Protein AF-A0A9D4L2Z1-F1 (afdb_monomer_lite)

Radius of gyration: 25.94 Å; chains: 1; bounding box: 60×23×65 Å

Organism: Dreissena polymorpha (NCBI:txid45954)

Foldseek 3Di:
DVVVVVVVVVVVQVVQQVVVPDPDDRPVVVVVVVVVVVVVVVVVVVCVVVCVVVVVVVVLVVVLVVVLVVLVVCVVVVNADPVRSVVVVCVSPPDPPPPPPVDD

pLDDT: mean 79.49, std 12.64, range [35.75, 93.81]

Secondary structure (DSSP, 8-state):
-HHHHHHHHHHHHHHHHHHS-TTS--HHHHHHHHHHHHHHHHHHHHHHHTSHHHHHHHHHHHHHHHHHHHHHHHHHTTSS-HHHHHHHHHHHT-------SS--

Sequence (104 aa):
MLTILCFLFSGWHRRLNHKAIDSFPPFYLLAKLLHDEAVTAVRNAELVSDMKLRRYQRARYATLQGKTFALWKSYREGNLTSTGLLKAFSCLYKPSVSVTDAVE

Structure (mmCIF, N/CA/C/O backbone):
data_AF-A0A9D4L2Z1-F1
#
_entry.id   AF-A0A9D4L2Z1-F1
#
loop_
_atom_site.group_PDB
_atom_site.id
_atom_site.type_symbol
_atom_site.label_atom_id
_atom_site.label_alt_id
_atom_site.label_comp_id
_atom_site.label_asym_id
_atom_site.label_entity_id
_atom_site.label_seq_id
_atom_site.pdbx_PDB_ins_code
_atom_site.Cartn_x
_atom_site.Cartn_y
_atom_site.Cartn_z
_atom_site.occupancy
_atom_site.B_iso_or_equiv
_atom_site.auth_seq_id
_atom_site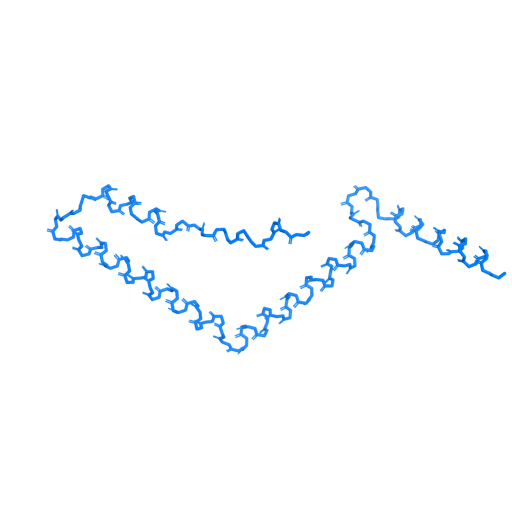.auth_comp_id
_atom_site.auth_asym_id
_atom_site.auth_atom_id
_atom_site.pdbx_PDB_model_num
ATOM 1 N N . MET A 1 1 ? 39.200 -9.107 -37.183 1.00 64.62 1 MET A N 1
ATOM 2 C CA . MET A 1 1 ? 37.721 -8.999 -37.203 1.00 64.62 1 MET A CA 1
ATOM 3 C C . MET A 1 1 ? 37.146 -8.788 -35.799 1.00 64.62 1 MET A C 1
ATOM 5 O O . MET A 1 1 ? 36.584 -7.729 -35.565 1.00 64.62 1 MET A O 1
ATOM 9 N N . LEU A 1 2 ? 37.349 -9.705 -34.840 1.00 66.81 2 LEU A N 1
ATOM 10 C CA . LEU A 1 2 ? 36.840 -9.582 -33.454 1.00 66.81 2 LEU A CA 1
ATOM 11 C C . LEU A 1 2 ? 37.352 -8.351 -32.672 1.00 66.81 2 LEU A C 1
ATOM 13 O O . LEU A 1 2 ? 36.598 -7.726 -31.935 1.00 66.81 2 LEU A O 1
ATOM 17 N N . THR A 1 3 ? 38.610 -7.952 -32.869 1.00 71.75 3 THR A N 1
ATOM 18 C CA . THR A 1 3 ? 39.228 -6.804 -32.176 1.00 71.75 3 THR A CA 1
ATOM 19 C C . THR A 1 3 ? 38.640 -5.456 -32.595 1.00 71.75 3 THR A C 1
ATOM 21 O O . THR A 1 3 ? 38.389 -4.597 -31.753 1.00 71.75 3 THR A O 1
ATOM 24 N N . ILE A 1 4 ? 38.368 -5.292 -33.892 1.00 75.06 4 ILE A N 1
ATOM 25 C CA . ILE A 1 4 ? 37.758 -4.082 -34.462 1.00 75.06 4 ILE A CA 1
ATOM 26 C C . ILE A 1 4 ? 36.317 -3.940 -33.956 1.00 75.06 4 ILE A C 1
ATOM 28 O O . ILE A 1 4 ? 35.899 -2.850 -33.570 1.00 75.06 4 ILE A O 1
ATOM 32 N N . LEU A 1 5 ? 35.583 -5.054 -33.882 1.00 73.88 5 LEU A N 1
ATOM 33 C CA . LEU A 1 5 ? 34.211 -5.080 -33.381 1.00 73.88 5 LEU A CA 1
ATOM 34 C C . LEU A 1 5 ? 34.139 -4.718 -31.883 1.00 73.88 5 LEU A C 1
ATOM 36 O O . LEU A 1 5 ? 33.305 -3.90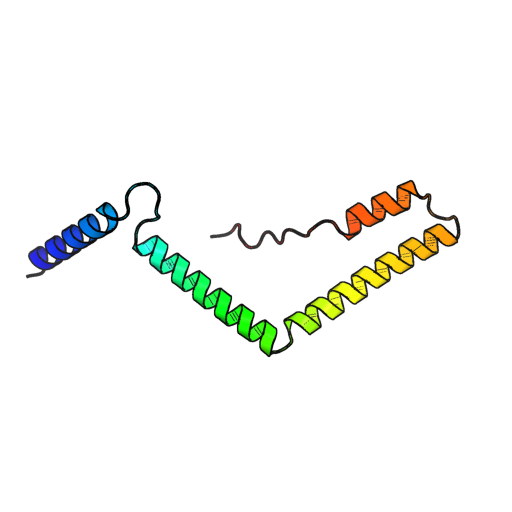5 -31.491 1.00 73.88 5 LEU A O 1
ATOM 40 N N . CYS A 1 6 ? 35.069 -5.225 -31.062 1.00 72.00 6 CYS A N 1
ATOM 41 C CA . CYS A 1 6 ? 35.191 -4.850 -29.645 1.00 72.00 6 CYS A CA 1
ATOM 42 C C . CYS A 1 6 ? 35.529 -3.366 -29.433 1.00 72.00 6 CYS A C 1
ATOM 44 O O . CYS A 1 6 ? 34.974 -2.738 -28.527 1.00 72.00 6 CYS A O 1
ATOM 46 N N . PHE A 1 7 ? 36.413 -2.787 -30.252 1.00 75.25 7 PHE A N 1
ATOM 47 C CA . PHE A 1 7 ? 36.761 -1.364 -30.158 1.00 75.25 7 PHE A CA 1
ATOM 48 C C . PHE A 1 7 ? 35.590 -0.460 -30.546 1.00 75.25 7 PHE A C 1
ATOM 50 O O . PHE A 1 7 ? 35.321 0.528 -29.861 1.00 75.25 7 PHE A O 1
ATOM 57 N N . LEU A 1 8 ? 34.857 -0.823 -31.601 1.00 74.88 8 LEU A N 1
ATOM 58 C CA . LEU A 1 8 ? 33.658 -0.100 -32.023 1.00 74.88 8 LEU A CA 1
ATOM 59 C C . LEU A 1 8 ? 32.559 -0.172 -30.960 1.00 74.88 8 LEU A C 1
ATOM 61 O O . LEU A 1 8 ? 31.976 0.858 -30.623 1.00 74.88 8 LEU A O 1
ATOM 65 N N . PHE A 1 9 ? 32.324 -1.352 -30.381 1.00 77.62 9 PHE A N 1
ATOM 66 C CA . PHE A 1 9 ? 31.339 -1.532 -29.314 1.00 77.62 9 PHE A CA 1
ATOM 67 C C . PHE A 1 9 ? 31.710 -0.743 -28.049 1.00 77.62 9 PHE A C 1
ATOM 69 O O . PHE A 1 9 ? 30.887 0.001 -27.514 1.00 77.62 9 PHE A O 1
ATOM 76 N N . SER A 1 10 ? 32.971 -0.826 -27.616 1.00 78.06 10 SER A N 1
ATOM 77 C CA . SER A 1 10 ? 33.463 -0.109 -26.431 1.00 78.06 10 SER A CA 1
ATOM 78 C C . SER A 1 10 ? 33.445 1.411 -26.626 1.00 78.06 10 SER A C 1
ATOM 80 O O . SER A 1 10 ? 33.045 2.154 -25.726 1.00 78.06 10 SER A O 1
ATOM 82 N N . GLY A 1 11 ? 33.828 1.891 -27.813 1.00 79.44 11 GLY A N 1
ATOM 83 C CA . GLY A 1 11 ? 33.803 3.312 -28.160 1.00 79.44 11 GLY A CA 1
ATOM 84 C C . GLY A 1 11 ? 32.383 3.867 -28.277 1.00 79.44 11 GLY A C 1
ATOM 85 O O . GLY A 1 11 ? 32.103 4.960 -27.781 1.00 79.44 11 GLY A O 1
ATOM 86 N N . TRP A 1 1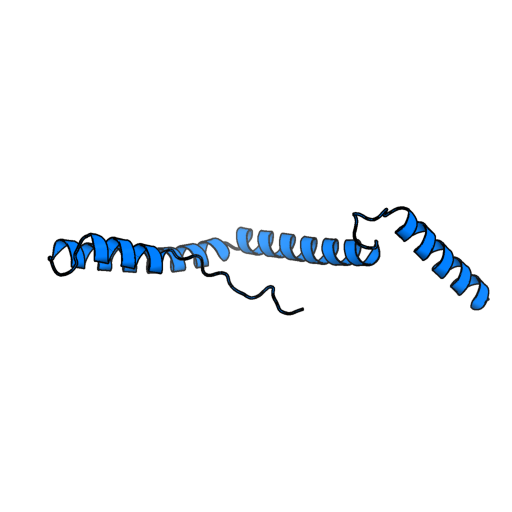2 ? 31.463 3.099 -28.868 1.00 80.12 12 TRP A N 1
ATOM 87 C CA . TRP A 1 12 ? 30.051 3.467 -28.948 1.00 80.12 12 TRP A CA 1
ATOM 88 C C . TRP A 1 12 ? 29.409 3.537 -27.561 1.00 80.12 12 TRP A C 1
ATOM 90 O O . TRP A 1 12 ? 28.802 4.556 -27.236 1.00 80.12 12 TRP A O 1
ATOM 100 N N . HIS A 1 13 ? 29.629 2.526 -26.715 1.00 76.50 13 HIS A N 1
ATOM 101 C CA . HIS A 1 13 ? 29.151 2.501 -25.332 1.00 76.50 13 HIS A CA 1
ATOM 102 C C . HIS A 1 13 ? 29.630 3.720 -24.531 1.00 76.50 13 HIS A C 1
ATOM 104 O O . HIS A 1 13 ? 28.827 4.408 -23.897 1.00 76.50 13 HIS A O 1
ATOM 110 N N . ARG A 1 14 ? 30.928 4.043 -24.616 1.00 75.38 14 ARG A N 1
ATOM 111 C CA . ARG A 1 14 ? 31.506 5.201 -23.922 1.00 75.38 14 ARG A CA 1
ATOM 112 C C . ARG A 1 14 ? 30.926 6.523 -24.427 1.00 75.38 14 ARG A 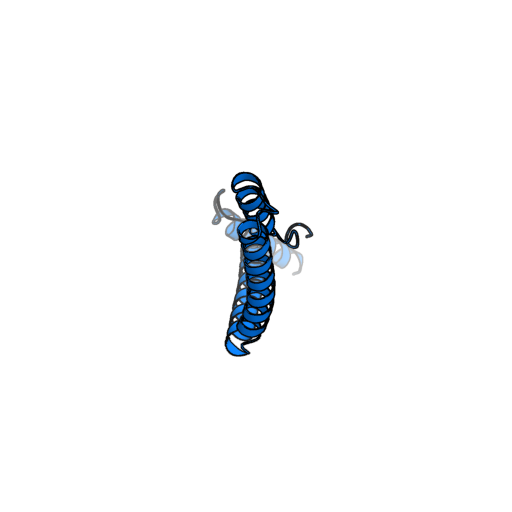C 1
ATOM 114 O O . ARG A 1 14 ? 30.620 7.392 -23.619 1.00 75.38 14 ARG A O 1
ATOM 121 N N . ARG A 1 15 ? 30.721 6.669 -25.741 1.00 76.06 15 ARG A N 1
ATOM 122 C CA . ARG A 1 15 ? 30.102 7.866 -26.338 1.00 76.06 15 ARG A CA 1
ATOM 123 C C . ARG A 1 15 ? 28.645 8.043 -25.911 1.00 76.06 15 ARG A C 1
ATOM 125 O O . ARG A 1 15 ? 28.193 9.173 -25.754 1.00 76.06 15 ARG A O 1
ATOM 132 N N . LEU A 1 16 ? 27.917 6.942 -25.756 1.00 70.56 16 LEU A N 1
ATOM 133 C CA . LEU A 1 16 ? 26.502 6.951 -25.400 1.00 70.56 16 LEU A CA 1
ATOM 134 C C . LEU A 1 16 ? 26.303 7.319 -23.924 1.00 70.56 16 LEU A C 1
ATOM 136 O O . LEU A 1 16 ? 25.503 8.201 -23.629 1.00 70.56 16 LEU A O 1
ATOM 140 N N . ASN A 1 17 ? 27.119 6.760 -23.025 1.00 75.25 17 ASN A N 1
ATOM 141 C CA . ASN A 1 17 ? 27.115 7.153 -21.612 1.00 75.25 17 ASN A CA 1
ATOM 142 C C . ASN A 1 17 ? 27.701 8.553 -21.378 1.00 75.25 17 ASN A C 1
ATOM 144 O O . ASN A 1 17 ? 27.251 9.240 -20.477 1.00 75.25 17 ASN A O 1
ATOM 148 N N . HIS A 1 18 ? 28.647 9.028 -22.196 1.00 69.94 18 HIS A N 1
ATOM 149 C CA . HIS A 1 18 ? 29.185 10.388 -22.049 1.00 69.94 18 HIS A CA 1
ATOM 150 C C . HIS A 1 18 ? 28.149 11.488 -22.347 1.00 69.94 18 HIS A C 1
ATOM 152 O O . HIS A 1 18 ? 28.232 12.578 -21.791 1.00 69.94 18 HIS A O 1
ATOM 158 N N . LYS A 1 19 ? 27.159 11.211 -23.210 1.00 64.69 19 LYS A N 1
ATOM 159 C CA . LYS A 1 19 ? 26.032 12.127 -23.462 1.00 64.69 19 LYS A CA 1
ATOM 160 C C . LYS A 1 19 ? 24.994 12.123 -22.336 1.00 64.69 19 LYS A C 1
ATOM 162 O O . LYS A 1 19 ? 24.267 13.101 -22.195 1.00 64.69 19 LYS A O 1
ATOM 167 N N . ALA A 1 20 ? 24.929 11.048 -21.551 1.00 63.59 20 ALA A N 1
ATOM 168 C CA . ALA A 1 20 ? 24.180 10.985 -20.301 1.00 63.59 20 ALA A CA 1
ATOM 169 C C . ALA A 1 20 ? 25.038 11.620 -19.194 1.00 63.59 20 ALA A C 1
ATOM 171 O O . ALA A 1 20 ? 25.639 10.938 -18.375 1.00 63.59 20 ALA A O 1
ATOM 172 N N . ILE A 1 21 ? 25.190 12.942 -19.260 1.00 57.19 21 ILE A N 1
ATOM 173 C CA . ILE A 1 21 ? 25.978 13.735 -18.308 1.00 57.19 21 ILE A CA 1
ATOM 174 C C . ILE A 1 21 ? 25.433 13.514 -16.887 1.00 57.19 21 ILE A C 1
ATOM 176 O O . ILE A 1 21 ? 24.217 13.563 -16.729 1.00 57.19 21 ILE A O 1
ATOM 180 N N . ASP A 1 22 ? 26.346 13.277 -15.929 1.00 62.06 22 ASP A N 1
ATOM 181 C CA . ASP A 1 22 ? 26.346 13.207 -14.442 1.00 62.06 22 ASP A CA 1
ATOM 182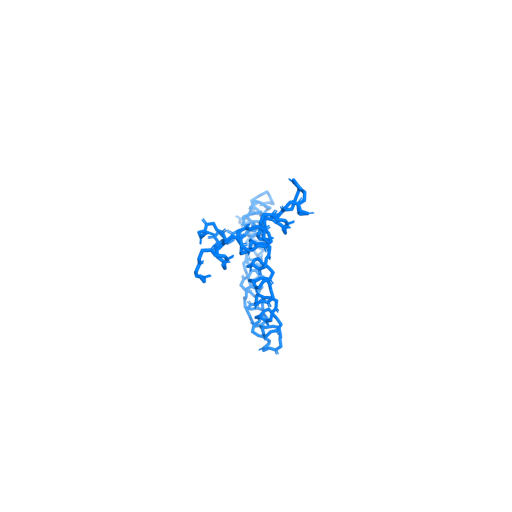 C C . ASP A 1 22 ? 25.051 13.108 -13.599 1.00 62.06 22 ASP A C 1
ATOM 184 O O . ASP A 1 22 ? 25.126 12.704 -12.440 1.00 62.06 22 ASP A O 1
ATOM 188 N N . SER A 1 23 ? 23.868 13.437 -14.112 1.00 62.28 23 SER A N 1
ATOM 189 C CA . SER A 1 23 ? 22.582 13.368 -13.411 1.00 62.28 23 SER A CA 1
ATOM 190 C C . SER A 1 23 ? 21.687 12.201 -13.838 1.00 62.28 23 SER A C 1
ATOM 192 O O . SER A 1 23 ? 20.710 11.913 -13.145 1.00 62.28 23 SER A O 1
ATOM 194 N N . PHE A 1 24 ? 21.992 11.522 -14.951 1.00 64.56 24 PHE A N 1
ATOM 195 C CA . PHE A 1 24 ? 21.177 10.420 -15.472 1.00 64.56 24 PHE A CA 1
ATOM 196 C C . PHE A 1 24 ? 21.865 9.058 -15.312 1.00 64.56 24 PHE A C 1
ATOM 198 O O . PHE A 1 24 ? 23.078 8.954 -15.506 1.00 64.56 24 PHE A O 1
ATOM 205 N N . PRO A 1 25 ? 21.109 7.987 -14.994 1.00 69.06 25 PRO A N 1
ATOM 206 C CA . PRO A 1 25 ? 21.669 6.645 -14.921 1.00 69.06 25 PRO A CA 1
ATOM 207 C C . PRO A 1 25 ? 22.270 6.233 -16.279 1.00 69.06 25 PRO A C 1
ATOM 209 O O . PRO A 1 25 ? 21.751 6.646 -17.322 1.00 69.06 25 PRO A O 1
ATOM 212 N N . PRO A 1 26 ? 23.329 5.394 -16.296 1.00 80.69 26 PRO A N 1
ATOM 213 C CA . PRO A 1 26 ? 23.899 4.863 -17.532 1.00 80.69 26 PRO A CA 1
ATOM 214 C C . PRO A 1 26 ? 22.801 4.301 -18.436 1.00 80.69 26 PRO A C 1
ATOM 216 O O . PRO A 1 26 ? 21.854 3.690 -17.942 1.00 80.69 26 PRO A O 1
ATOM 219 N N . PHE A 1 27 ? 22.924 4.457 -19.754 1.00 77.56 27 PHE A N 1
ATOM 220 C CA . PHE A 1 27 ? 21.833 4.160 -20.691 1.00 77.56 27 PHE A CA 1
ATOM 221 C C . PHE A 1 27 ? 21.236 2.755 -20.524 1.00 77.56 27 PHE A C 1
ATOM 223 O O . PHE A 1 27 ? 20.026 2.583 -20.600 1.00 77.56 27 PHE A O 1
ATOM 230 N N . TYR A 1 28 ? 22.069 1.750 -20.251 1.00 80.81 28 TYR A N 1
ATOM 231 C CA . TYR A 1 28 ? 21.597 0.383 -20.025 1.00 80.81 28 TYR A CA 1
ATOM 232 C C . TYR A 1 28 ? 20.820 0.217 -18.719 1.00 80.81 28 TYR A C 1
ATOM 234 O O . TYR A 1 28 ? 19.858 -0.546 -18.679 1.00 80.81 28 TYR A O 1
ATOM 242 N N . LEU A 1 29 ? 21.203 0.950 -17.672 1.00 82.56 29 LEU A N 1
ATOM 243 C CA . LEU A 1 29 ? 20.439 0.995 -16.431 1.00 82.56 29 LEU A CA 1
ATOM 244 C C . LEU A 1 29 ? 19.096 1.686 -16.674 1.00 82.56 29 LEU A C 1
ATOM 246 O O . LEU A 1 29 ? 18.066 1.156 -16.275 1.00 82.56 29 LEU A O 1
ATOM 250 N N . LEU A 1 30 ? 19.094 2.805 -17.403 1.00 82.75 30 LEU A N 1
ATOM 251 C CA . LEU A 1 30 ? 17.862 3.484 -17.796 1.00 82.75 30 LEU A CA 1
ATOM 252 C C . LEU A 1 30 ? 16.949 2.570 -18.622 1.00 82.75 30 LEU A C 1
ATOM 254 O O . LEU A 1 30 ? 15.764 2.488 -18.334 1.00 82.75 30 LEU A O 1
ATOM 258 N N . ALA A 1 31 ? 17.487 1.861 -19.615 1.00 85.50 31 ALA A N 1
ATOM 259 C CA . ALA A 1 31 ? 16.719 0.956 -20.467 1.00 85.50 31 ALA A CA 1
ATOM 260 C C . ALA A 1 31 ? 16.104 -0.205 -19.674 1.00 85.50 31 ALA A C 1
ATOM 262 O O . ALA A 1 31 ? 14.944 -0.546 -19.904 1.00 85.50 31 ALA A O 1
ATOM 263 N N . LYS A 1 32 ? 16.854 -0.776 -18.721 1.00 87.25 32 LYS A N 1
ATOM 264 C CA . LYS A 1 32 ? 16.333 -1.798 -17.807 1.00 87.25 32 LYS A CA 1
ATOM 265 C C . LYS A 1 32 ? 15.201 -1.234 -16.944 1.00 87.25 32 LYS A C 1
ATOM 267 O O . LYS A 1 32 ? 14.113 -1.790 -16.950 1.00 87.25 32 LYS A O 1
ATOM 272 N N . LEU A 1 33 ? 15.427 -0.094 -16.290 1.00 83.94 33 LEU A N 1
ATOM 273 C CA . LEU A 1 33 ? 14.418 0.557 -15.448 1.00 83.94 33 LEU A CA 1
ATOM 274 C C . LEU A 1 33 ? 13.147 0.897 -16.235 1.00 83.94 33 LEU A C 1
ATOM 276 O O . LEU A 1 33 ? 12.042 0.690 -15.747 1.00 83.94 33 LEU A O 1
ATOM 280 N N . LEU A 1 34 ? 13.292 1.378 -17.471 1.00 87.69 34 LEU A N 1
ATOM 281 C CA . LEU A 1 34 ? 12.158 1.703 -18.333 1.00 87.69 34 LEU A CA 1
ATOM 282 C C . LEU A 1 34 ? 11.367 0.451 -18.735 1.00 87.69 34 LEU A C 1
ATOM 284 O O . LEU A 1 34 ? 10.145 0.506 -18.853 1.00 87.69 34 LEU A O 1
ATOM 288 N N . HIS A 1 35 ? 12.057 -0.671 -18.955 1.00 92.12 35 HIS A N 1
ATOM 289 C CA . HIS A 1 35 ? 11.420 -1.956 -19.226 1.00 92.12 35 HIS A CA 1
ATOM 290 C C . HIS A 1 35 ? 10.649 -2.465 -18.005 1.00 92.12 35 HIS A C 1
ATOM 292 O O . HIS A 1 35 ? 9.477 -2.820 -18.135 1.00 92.12 35 HIS A O 1
ATOM 298 N N . ASP A 1 36 ? 11.277 -2.444 -16.831 1.00 89.25 36 ASP A N 1
ATOM 299 C CA . ASP A 1 36 ? 10.665 -2.885 -15.575 1.00 89.25 36 ASP A CA 1
ATOM 300 C C . ASP A 1 36 ? 9.422 -2.035 -15.242 1.00 89.25 36 ASP A C 1
ATOM 302 O O . ASP A 1 36 ? 8.363 -2.569 -14.888 1.00 89.25 36 ASP A O 1
ATOM 306 N N . GLU A 1 37 ? 9.503 -0.719 -15.457 1.00 89.19 37 GLU A N 1
ATOM 307 C CA . GLU A 1 37 ? 8.376 0.203 -15.297 1.00 89.19 37 GLU A CA 1
ATOM 308 C C . GLU A 1 37 ? 7.257 -0.088 -16.306 1.00 89.19 37 GLU A C 1
ATOM 310 O O . GLU A 1 37 ? 6.089 -0.181 -15.929 1.00 89.19 37 GLU A O 1
ATOM 315 N N . ALA A 1 38 ? 7.587 -0.302 -17.584 1.00 93.25 38 ALA A N 1
ATOM 316 C CA . ALA A 1 38 ? 6.595 -0.627 -18.608 1.00 93.25 38 ALA A CA 1
ATOM 317 C C . ALA A 1 38 ? 5.857 -1.941 -18.297 1.00 93.25 38 ALA A C 1
ATOM 319 O O . ALA A 1 38 ? 4.632 -2.006 -18.419 1.00 93.25 38 ALA A O 1
ATOM 320 N N . VAL A 1 39 ? 6.573 -2.976 -17.845 1.00 93.81 39 VAL A N 1
ATOM 321 C CA . VAL A 1 39 ? 5.974 -4.254 -17.421 1.00 93.81 39 VAL A CA 1
ATOM 322 C C . VAL A 1 39 ? 5.048 -4.048 -16.221 1.00 93.81 39 VAL A C 1
ATOM 324 O O . VAL A 1 39 ? 3.939 -4.590 -16.188 1.00 93.81 39 VAL A O 1
ATOM 327 N N . THR A 1 40 ? 5.469 -3.240 -15.251 1.00 89.00 40 THR A N 1
ATOM 328 C CA . THR A 1 40 ? 4.668 -2.918 -14.064 1.00 89.00 40 THR A CA 1
ATOM 329 C C . THR A 1 40 ? 3.406 -2.140 -14.436 1.00 89.00 40 THR A C 1
ATOM 331 O O . THR A 1 40 ? 2.313 -2.477 -13.975 1.00 89.00 40 THR A O 1
ATOM 334 N N . ALA A 1 41 ? 3.517 -1.155 -15.328 1.00 89.12 41 ALA A N 1
ATOM 335 C CA . ALA A 1 41 ? 2.390 -0.378 -15.833 1.00 89.12 41 ALA A CA 1
ATOM 336 C C . ALA A 1 41 ? 1.360 -1.259 -16.560 1.00 89.12 41 ALA A C 1
ATOM 338 O O . ALA A 1 41 ? 0.158 -1.123 -16.318 1.00 89.12 41 ALA A O 1
ATOM 339 N N . VAL A 1 42 ? 1.816 -2.206 -17.388 1.00 91.50 42 VAL A N 1
ATOM 340 C CA . VAL A 1 42 ? 0.939 -3.177 -18.065 1.00 91.50 42 VAL A CA 1
ATOM 341 C C . VAL A 1 42 ? 0.218 -4.062 -17.050 1.00 91.50 42 VAL A C 1
ATOM 343 O O . VAL A 1 42 ? -1.009 -4.150 -17.084 1.00 91.50 42 VAL A O 1
ATOM 346 N N . ARG A 1 43 ? 0.938 -4.641 -16.081 1.00 85.44 43 ARG A N 1
ATOM 347 C CA . ARG A 1 43 ? 0.319 -5.450 -15.014 1.00 85.44 43 ARG A CA 1
ATOM 348 C C . ARG A 1 43 ? -0.700 -4.653 -14.204 1.00 85.44 43 ARG A C 1
ATOM 350 O O . ARG A 1 43 ? -1.761 -5.171 -13.861 1.00 85.44 43 ARG A O 1
ATOM 357 N N . ASN A 1 44 ? -0.412 -3.388 -13.908 1.00 79.44 44 ASN A N 1
ATOM 358 C CA . ASN A 1 44 ? -1.349 -2.511 -13.211 1.00 79.44 44 ASN A CA 1
ATOM 359 C C . ASN A 1 44 ? -2.618 -2.267 -14.044 1.00 79.44 44 ASN A C 1
ATOM 361 O O . ASN A 1 44 ? -3.722 -2.327 -13.498 1.00 79.44 44 ASN A O 1
ATOM 365 N N . ALA A 1 45 ? -2.488 -2.058 -15.356 1.00 84.69 45 ALA A N 1
ATOM 366 C CA . ALA A 1 45 ? -3.629 -1.922 -16.262 1.00 84.69 45 ALA A CA 1
ATOM 367 C C . ALA A 1 45 ? -4.468 -3.215 -16.342 1.00 84.69 45 ALA A C 1
ATOM 369 O O . ALA A 1 45 ? -5.702 -3.160 -16.294 1.00 84.69 45 ALA A O 1
ATOM 370 N N . GLU A 1 46 ? -3.824 -4.382 -16.375 1.00 87.00 46 GLU A N 1
ATOM 371 C CA . GLU A 1 46 ? -4.489 -5.691 -16.300 1.00 87.00 46 GLU A CA 1
ATOM 372 C C . GLU A 1 46 ? -5.242 -5.869 -14.973 1.00 87.00 46 GLU A C 1
ATOM 374 O O . GLU A 1 46 ? -6.419 -6.211 -14.961 1.00 87.00 46 GLU A O 1
ATOM 379 N N . LEU A 1 47 ? -4.629 -5.547 -13.831 1.00 80.44 47 LEU A N 1
ATOM 380 C CA . LEU A 1 47 ? -5.281 -5.650 -12.517 1.00 80.44 47 LEU A CA 1
ATOM 381 C C . LEU A 1 47 ? -6.497 -4.725 -12.359 1.00 80.44 47 LEU A C 1
ATOM 383 O O . LEU A 1 47 ? -7.444 -5.061 -11.630 1.00 80.44 47 LEU A O 1
ATOM 387 N N . VAL A 1 48 ? -6.458 -3.555 -13.001 1.00 81.12 48 VAL A N 1
ATOM 388 C CA . VAL A 1 48 ? -7.573 -2.601 -13.039 1.00 81.12 48 VAL A CA 1
ATOM 389 C C . VAL A 1 48 ? -8.685 -3.109 -13.956 1.00 81.12 48 VAL A C 1
ATOM 391 O O . VAL A 1 48 ? -9.846 -3.094 -13.540 1.00 81.12 48 VAL A O 1
ATOM 394 N N . SER A 1 49 ? -8.346 -3.590 -15.155 1.00 77.94 49 SER A N 1
ATOM 395 C CA . SER A 1 49 ? -9.319 -4.127 -16.121 1.00 77.94 49 SER A CA 1
ATOM 396 C C . SER A 1 49 ? -9.984 -5.417 -15.631 1.00 77.94 49 SER A C 1
ATOM 398 O O . SER A 1 49 ? -11.208 -5.525 -15.681 1.00 77.94 49 SER A O 1
ATOM 400 N N . ASP A 1 50 ? -9.226 -6.323 -15.014 1.00 79.94 50 ASP A N 1
ATOM 401 C CA . ASP A 1 50 ? -9.724 -7.559 -14.399 1.00 79.94 50 ASP A CA 1
ATOM 402 C C . ASP A 1 50 ? -10.556 -7.320 -13.127 1.00 79.94 50 ASP A C 1
ATOM 404 O O . ASP A 1 50 ? -11.012 -8.269 -12.482 1.00 79.94 50 ASP A O 1
ATOM 408 N N . MET A 1 51 ? -10.712 -6.065 -12.685 1.00 79.81 51 MET A N 1
ATOM 409 C CA . MET A 1 51 ? -11.411 -5.679 -11.451 1.00 79.81 51 MET A CA 1
ATOM 410 C C . MET A 1 51 ? -10.841 -6.335 -10.174 1.00 79.81 51 MET A C 1
ATOM 412 O O . MET A 1 51 ? -11.397 -6.170 -9.080 1.00 79.81 51 MET A O 1
ATOM 416 N N . LYS A 1 52 ? -9.708 -7.041 -10.275 1.00 77.56 52 LYS A N 1
ATOM 417 C CA . LYS A 1 52 ? -9.016 -7.722 -9.171 1.00 77.56 52 LYS A CA 1
ATOM 418 C C . LYS A 1 52 ? -8.596 -6.720 -8.105 1.00 77.56 52 LYS A C 1
ATOM 420 O O . LYS A 1 52 ? -8.801 -6.973 -6.915 1.00 77.56 52 LYS A O 1
ATOM 425 N N . LEU A 1 53 ? -8.128 -5.543 -8.528 1.00 73.62 53 LEU A N 1
ATOM 426 C CA . LEU A 1 53 ? -7.793 -4.449 -7.619 1.00 73.62 53 LEU A CA 1
ATOM 427 C C . LEU A 1 53 ? -9.020 -3.975 -6.826 1.00 73.62 53 LEU A C 1
ATOM 429 O O . LEU A 1 53 ? -8.949 -3.834 -5.607 1.00 73.62 53 LEU A O 1
ATOM 433 N N . ARG A 1 54 ? -10.173 -3.808 -7.487 1.00 77.81 54 ARG A N 1
ATOM 434 C CA . ARG A 1 54 ? -11.424 -3.415 -6.818 1.00 77.81 54 ARG A CA 1
ATOM 435 C C . ARG A 1 54 ? -11.914 -4.480 -5.844 1.00 77.81 54 ARG A C 1
ATOM 437 O O . ARG A 1 54 ? -12.383 -4.129 -4.763 1.00 77.81 54 ARG A O 1
ATOM 444 N N . ARG A 1 55 ? -11.796 -5.769 -6.183 1.00 82.12 55 ARG A N 1
ATOM 445 C CA . ARG A 1 55 ? -12.145 -6.875 -5.273 1.00 82.12 55 ARG A CA 1
ATOM 446 C C . ARG A 1 55 ? -11.277 -6.844 -4.017 1.00 82.12 55 ARG A C 1
ATOM 448 O O . ARG A 1 55 ? -11.813 -6.905 -2.911 1.00 82.12 55 ARG A O 1
ATOM 455 N N . TYR A 1 56 ? -9.963 -6.707 -4.192 1.00 82.81 56 TYR A N 1
ATOM 456 C CA . TYR A 1 56 ? -9.010 -6.633 -3.087 1.00 82.81 56 TYR A CA 1
ATOM 457 C C . TYR A 1 56 ? -9.244 -5.397 -2.209 1.00 82.81 56 TYR A C 1
ATOM 459 O O . TYR A 1 56 ? -9.365 -5.519 -0.991 1.00 82.81 56 TYR A O 1
ATOM 467 N N . GLN A 1 57 ? -9.395 -4.218 -2.819 1.00 81.00 57 GLN A N 1
ATOM 468 C CA . GLN A 1 57 ? -9.712 -2.980 -2.107 1.00 81.00 57 GLN A CA 1
ATOM 469 C C . GLN A 1 57 ? -11.032 -3.102 -1.347 1.00 81.00 57 GLN A C 1
ATOM 471 O O . GLN A 1 57 ? -11.074 -2.774 -0.167 1.00 81.00 57 GLN A O 1
ATOM 476 N N . ARG A 1 58 ? -12.094 -3.630 -1.966 1.00 88.50 58 ARG A N 1
ATOM 477 C CA . ARG A 1 58 ? -13.389 -3.826 -1.299 1.00 88.50 58 ARG A CA 1
ATOM 478 C C . ARG A 1 58 ? -13.264 -4.736 -0.081 1.00 88.50 58 ARG A C 1
ATOM 480 O O . ARG A 1 58 ? -13.775 -4.379 0.974 1.00 88.50 58 ARG A O 1
ATOM 487 N N . ALA A 1 59 ? -12.577 -5.872 -0.206 1.00 87.81 59 ALA A N 1
ATOM 488 C CA . ALA A 1 59 ? -12.352 -6.777 0.921 1.00 87.81 59 ALA A CA 1
ATOM 489 C C . ALA A 1 59 ? -11.565 -6.084 2.047 1.00 87.81 59 ALA A C 1
ATOM 491 O O . ALA A 1 59 ? -11.990 -6.097 3.202 1.00 87.81 59 ALA A O 1
ATOM 492 N N . ARG A 1 60 ? -10.469 -5.398 1.701 1.00 86.12 60 ARG A N 1
ATOM 493 C CA . ARG A 1 60 ? -9.629 -4.664 2.656 1.00 86.12 60 ARG A CA 1
ATOM 494 C C . ARG A 1 60 ? -10.399 -3.546 3.364 1.00 86.12 60 ARG A C 1
ATOM 496 O O . ARG A 1 60 ? -10.325 -3.438 4.588 1.00 86.12 60 ARG A O 1
ATOM 503 N N . TYR A 1 61 ? -11.152 -2.738 2.620 1.00 87.12 61 TYR A N 1
ATOM 504 C CA . TYR A 1 61 ? -11.967 -1.663 3.182 1.00 87.12 61 TYR A CA 1
ATOM 505 C C . TYR A 1 61 ? -13.121 -2.204 4.024 1.00 87.12 61 TYR A C 1
ATOM 507 O O . TYR A 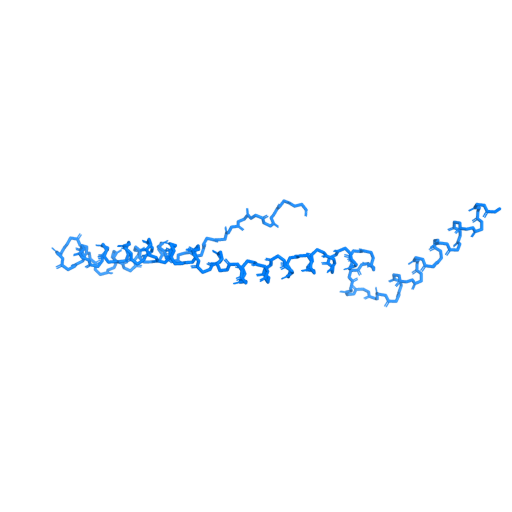1 61 ? -13.370 -1.642 5.082 1.00 87.12 61 TYR A O 1
ATOM 515 N N . ALA A 1 62 ? -13.756 -3.317 3.643 1.00 90.00 62 ALA A N 1
ATOM 516 C CA . ALA A 1 62 ? -14.786 -3.951 4.465 1.00 90.00 62 ALA A CA 1
ATOM 517 C C . ALA A 1 62 ? -14.229 -4.391 5.829 1.00 90.00 62 ALA A C 1
ATOM 519 O O . ALA A 1 62 ? -14.823 -4.100 6.867 1.00 90.00 62 ALA A O 1
ATOM 520 N N . THR A 1 63 ? -13.046 -5.017 5.859 1.00 90.12 63 THR A N 1
ATOM 521 C CA . THR A 1 63 ? -12.374 -5.376 7.119 1.00 90.12 63 THR A CA 1
ATOM 522 C C . THR A 1 63 ? -12.023 -4.140 7.951 1.00 90.12 63 THR A C 1
ATOM 524 O O . THR A 1 63 ? -12.220 -4.125 9.167 1.00 90.12 63 THR A O 1
ATOM 527 N N . LEU A 1 64 ? -11.503 -3.094 7.311 1.00 90.31 64 LEU A N 1
ATOM 528 C CA . LEU A 1 64 ? -11.070 -1.874 7.988 1.00 90.31 64 LEU A CA 1
ATOM 529 C C . LEU A 1 64 ? -12.252 -1.060 8.545 1.00 90.31 64 LEU A C 1
ATOM 531 O O . LEU A 1 64 ? -12.202 -0.579 9.680 1.00 90.31 64 LEU A O 1
ATOM 535 N N . GLN A 1 65 ? -13.342 -0.970 7.786 1.00 88.88 65 GLN A N 1
ATOM 536 C CA . GLN A 1 65 ? -14.605 -0.384 8.232 1.00 88.88 65 GLN A CA 1
ATOM 537 C C . GLN A 1 65 ? -15.210 -1.196 9.379 1.00 88.88 65 GLN A C 1
ATOM 539 O O . GLN A 1 65 ? -15.608 -0.609 10.380 1.00 88.88 65 GLN A O 1
ATOM 544 N N . GLY A 1 66 ? -15.191 -2.531 9.307 1.00 91.56 66 GLY A N 1
ATOM 545 C CA . GLY A 1 66 ? -15.640 -3.393 10.405 1.00 91.56 66 GLY A CA 1
ATOM 546 C C . GLY A 1 66 ? -14.895 -3.121 11.718 1.00 91.56 66 GLY A C 1
ATOM 547 O O . GLY A 1 66 ? -15.522 -2.941 12.761 1.00 91.56 66 GLY A O 1
ATOM 548 N N . LYS A 1 67 ? -13.562 -2.990 11.662 1.00 91.94 67 LYS A N 1
ATOM 549 C CA . LYS A 1 67 ? -12.739 -2.610 12.827 1.00 91.94 67 LYS A CA 1
ATOM 550 C C . LYS A 1 67 ? -13.071 -1.208 13.341 1.00 91.94 67 LYS A C 1
ATOM 552 O O . LYS A 1 67 ? -13.135 -1.000 14.548 1.00 91.94 67 LYS A O 1
ATOM 557 N N . THR A 1 68 ? -13.319 -0.264 12.433 1.00 91.75 68 THR A N 1
ATOM 558 C CA . THR A 1 68 ? -13.720 1.105 12.783 1.00 91.75 68 THR A CA 1
ATOM 559 C C . THR A 1 68 ? -15.058 1.111 13.521 1.00 91.75 68 THR A C 1
ATOM 561 O O . THR A 1 68 ? -15.163 1.717 14.583 1.00 91.75 68 THR A O 1
ATOM 564 N N . PHE A 1 69 ? -16.061 0.387 13.019 1.00 92.19 69 PHE A N 1
ATOM 565 C CA . PHE A 1 69 ? -17.367 0.281 13.671 1.00 92.19 69 PHE A CA 1
ATOM 566 C C . PHE A 1 69 ? -17.298 -0.428 15.025 1.00 92.19 69 PHE A C 1
ATOM 568 O O . PHE A 1 69 ? -17.973 0.001 15.958 1.00 92.19 69 PHE A O 1
ATOM 575 N N . ALA A 1 70 ? -16.462 -1.460 15.163 1.00 91.94 70 ALA A N 1
ATOM 576 C CA . ALA A 1 70 ? -16.243 -2.130 16.444 1.00 91.94 70 ALA A CA 1
ATOM 577 C C . ALA A 1 70 ? -15.656 -1.173 17.495 1.00 91.94 70 ALA A C 1
ATOM 579 O O . ALA A 1 70 ? -16.206 -1.056 18.588 1.00 91.94 70 ALA A O 1
ATOM 580 N N . LEU A 1 71 ? -14.606 -0.422 17.138 1.00 92.19 71 LEU A N 1
ATOM 581 C CA . LEU A 1 71 ? -14.026 0.609 18.007 1.00 92.19 71 LEU A CA 1
ATOM 582 C C . LEU A 1 71 ? -15.058 1.676 18.383 1.00 92.19 71 LEU A C 1
ATOM 584 O O . LEU A 1 71 ? -15.119 2.112 19.535 1.00 92.19 71 LEU A O 1
ATOM 588 N N . TRP A 1 72 ? -15.901 2.066 17.424 1.00 91.25 72 TRP A N 1
ATOM 589 C CA . TRP A 1 72 ? -16.910 3.087 17.662 1.00 91.25 72 TRP A CA 1
ATOM 590 C C . TRP A 1 72 ? -18.023 2.621 18.601 1.00 91.25 72 TRP A C 1
ATOM 592 O O . TRP A 1 72 ? -18.473 3.373 19.467 1.00 91.25 72 TRP A O 1
ATOM 602 N N . LYS A 1 73 ? -18.415 1.351 18.481 1.00 92.31 73 LYS A N 1
ATOM 603 C CA . LYS A 1 73 ? -19.350 0.694 19.393 1.00 92.31 73 LYS A CA 1
ATOM 604 C C . LYS A 1 73 ? -18.794 0.638 20.821 1.00 92.31 73 LYS A C 1
ATOM 606 O O . LYS A 1 73 ? -19.493 1.052 21.740 1.00 92.31 73 LYS A O 1
ATOM 611 N N . SER A 1 74 ? -17.530 0.246 21.000 1.00 89.94 74 SER A N 1
ATOM 612 C CA . SER A 1 74 ? -16.887 0.203 22.324 1.00 89.94 74 SER A CA 1
ATOM 613 C C . SER A 1 74 ? -16.786 1.576 22.996 1.00 89.94 74 SER A C 1
ATOM 615 O O . SER A 1 74 ? -16.937 1.674 24.211 1.00 89.94 74 SER A O 1
ATOM 617 N N . TYR A 1 75 ? -16.575 2.646 22.225 1.00 91.25 75 TYR A N 1
ATOM 618 C CA . TYR A 1 75 ? -16.640 4.013 22.751 1.00 91.25 75 TYR A CA 1
ATOM 619 C C . TYR A 1 75 ? -18.057 4.394 23.194 1.00 91.25 75 TYR A C 1
ATOM 621 O O . TYR A 1 75 ? -18.238 4.930 24.284 1.00 91.25 75 TYR A O 1
ATOM 629 N N . ARG A 1 76 ? -19.073 4.087 22.374 1.00 90.00 76 ARG A N 1
ATOM 630 C CA . ARG A 1 76 ? -20.478 4.390 22.691 1.00 90.00 76 ARG A CA 1
ATOM 631 C C . ARG A 1 76 ? -20.967 3.662 23.947 1.00 90.00 76 ARG A C 1
ATOM 633 O O . ARG A 1 76 ? -21.781 4.209 24.678 1.00 90.00 76 ARG A O 1
ATOM 640 N N . GLU A 1 77 ? -20.466 2.457 24.193 1.00 92.75 77 GLU A N 1
ATOM 641 C CA . GLU A 1 77 ? -20.752 1.660 25.394 1.00 92.75 77 GLU A CA 1
ATOM 642 C C . GLU A 1 77 ? -20.002 2.157 26.647 1.00 92.75 77 GLU A C 1
ATOM 644 O O . GLU A 1 77 ? -20.200 1.614 27.728 1.00 92.75 77 GLU A O 1
ATOM 649 N N . GLY A 1 78 ? -19.147 3.181 26.526 1.00 87.44 78 GLY A N 1
ATOM 650 C CA . GLY A 1 78 ? -18.371 3.742 27.638 1.00 87.44 78 GLY A CA 1
ATOM 651 C C . GLY A 1 78 ? -17.118 2.939 28.003 1.00 87.44 78 GLY A C 1
ATOM 652 O O . GLY A 1 78 ? -16.388 3.323 28.913 1.00 87.44 78 GLY A O 1
ATOM 653 N N . ASN A 1 79 ? -16.825 1.863 27.266 1.00 85.19 79 ASN A N 1
ATOM 654 C CA . ASN A 1 79 ? -15.678 0.981 27.505 1.00 85.19 79 ASN A CA 1
ATOM 655 C C . ASN A 1 79 ? -14.346 1.578 27.020 1.00 85.19 79 ASN A C 1
ATOM 657 O O . ASN A 1 79 ? -13.280 1.034 27.307 1.00 85.19 79 ASN A O 1
ATOM 661 N N . LEU A 1 80 ? -14.387 2.669 26.249 1.00 84.38 80 LEU A N 1
ATOM 662 C CA . LEU A 1 80 ? -13.210 3.286 25.648 1.00 84.38 80 LEU A CA 1
ATOM 663 C C . LEU A 1 80 ? -13.259 4.809 25.788 1.00 84.38 80 LEU A C 1
ATOM 665 O O . LEU A 1 80 ? -14.234 5.445 25.399 1.00 84.38 80 LEU A O 1
ATOM 669 N N . THR A 1 81 ? -12.175 5.409 26.278 1.00 88.31 81 THR A N 1
ATOM 670 C CA . THR A 1 81 ? -12.008 6.869 26.314 1.00 88.31 81 THR A CA 1
ATOM 671 C C . THR A 1 81 ? -11.769 7.423 24.905 1.00 88.31 81 THR A C 1
ATOM 673 O O . THR A 1 81 ? -11.183 6.753 24.052 1.00 88.31 81 THR A O 1
ATOM 676 N N . SER A 1 82 ? -12.148 8.679 24.659 1.00 87.06 82 SER A N 1
ATOM 677 C CA . SER A 1 82 ? -11.935 9.374 23.375 1.00 87.06 82 SER A CA 1
ATOM 678 C C . SER A 1 82 ? -10.467 9.369 22.922 1.00 87.06 82 SER A C 1
ATOM 680 O O . SER A 1 82 ? -10.175 9.161 21.748 1.00 87.06 82 SER A O 1
ATOM 682 N N . THR A 1 83 ? -9.524 9.516 23.852 1.00 89.25 83 THR A N 1
ATOM 683 C CA . THR A 1 83 ? -8.080 9.429 23.578 1.00 89.25 83 THR A CA 1
ATOM 684 C C . THR A 1 83 ? -7.641 8.015 23.183 1.00 89.25 83 THR A C 1
ATOM 686 O O . THR A 1 83 ? -6.819 7.850 22.280 1.00 89.25 83 THR A O 1
ATOM 689 N N . GLY A 1 84 ? -8.225 6.987 23.806 1.00 88.00 84 GLY A N 1
ATOM 690 C CA . GLY A 1 84 ? -7.998 5.579 23.473 1.00 88.00 84 GLY A CA 1
ATOM 691 C C . GLY A 1 84 ? -8.512 5.222 22.079 1.00 88.00 84 GLY A C 1
ATOM 692 O O . GLY A 1 84 ? -7.822 4.535 21.327 1.00 88.00 84 GLY A O 1
ATOM 693 N N . LEU A 1 85 ? -9.668 5.766 21.695 1.00 90.38 85 LEU A N 1
ATOM 694 C CA . LEU A 1 85 ? -10.210 5.637 20.343 1.00 90.38 85 LEU A CA 1
ATOM 695 C C . LEU A 1 85 ? -9.277 6.246 19.289 1.00 90.38 85 LEU A C 1
ATOM 697 O O . LEU A 1 85 ? -8.944 5.588 18.305 1.00 90.38 85 LEU A O 1
ATOM 701 N N . LEU A 1 86 ? -8.836 7.490 19.493 1.00 90.00 86 LEU A N 1
ATOM 702 C CA . LEU A 1 86 ? -7.958 8.179 18.543 1.00 90.00 86 LEU A CA 1
ATOM 703 C C . LEU A 1 86 ? -6.613 7.455 18.387 1.00 90.00 86 LEU A C 1
ATOM 705 O O . LEU A 1 86 ? -6.106 7.325 17.272 1.00 90.00 86 LEU A O 1
ATOM 709 N N . LYS A 1 87 ? -6.071 6.907 19.482 1.00 90.44 87 LYS A N 1
ATOM 710 C CA . LYS A 1 87 ? -4.876 6.054 19.446 1.00 90.44 87 LYS A CA 1
ATOM 711 C C . LYS A 1 87 ? -5.124 4.742 18.692 1.00 90.44 87 LYS A C 1
ATOM 713 O O . LYS A 1 87 ? -4.269 4.299 17.933 1.00 90.44 87 LYS A O 1
ATOM 718 N N . ALA A 1 88 ? -6.293 4.128 18.851 1.00 88.81 88 ALA A N 1
ATOM 719 C CA . ALA A 1 88 ? -6.647 2.933 18.091 1.00 88.81 88 ALA A CA 1
ATOM 720 C C . ALA A 1 88 ? -6.781 3.232 16.585 1.00 88.81 88 ALA A C 1
ATOM 722 O O . ALA A 1 88 ? -6.320 2.441 15.761 1.00 88.81 88 ALA A O 1
ATOM 723 N N . PHE A 1 89 ? -7.333 4.392 16.209 1.00 89.25 89 PHE A N 1
ATOM 724 C CA . PHE A 1 89 ? -7.391 4.816 14.809 1.00 89.25 89 PHE A CA 1
ATOM 725 C C . PHE A 1 89 ? -6.018 5.108 14.210 1.00 89.25 89 PHE A C 1
ATOM 727 O O . PHE A 1 89 ? -5.773 4.707 13.071 1.00 89.25 89 PHE A O 1
ATOM 734 N N . SER A 1 90 ? -5.102 5.729 14.957 1.00 88.12 90 SER A N 1
ATOM 735 C CA . SER A 1 90 ? -3.742 5.957 14.454 1.00 88.12 90 SER A CA 1
ATOM 736 C C . SER A 1 90 ? -3.009 4.641 14.168 1.00 88.12 90 SER A C 1
ATOM 738 O O . SER A 1 90 ? -2.292 4.540 13.173 1.00 88.12 90 SER A O 1
ATOM 740 N N . CYS A 1 91 ? -3.250 3.597 14.967 1.00 87.12 91 CYS A N 1
ATOM 741 C CA . CYS A 1 91 ? -2.755 2.250 14.684 1.00 87.12 91 CYS A CA 1
ATOM 742 C C . CYS A 1 91 ? -3.460 1.592 13.485 1.00 87.12 91 CYS A C 1
ATOM 744 O O . CYS A 1 91 ? -2.802 0.922 12.692 1.00 87.12 91 CYS A O 1
ATOM 746 N N . LEU A 1 92 ? -4.777 1.773 13.337 1.00 87.06 92 LEU A N 1
ATOM 747 C CA . LEU A 1 92 ? -5.578 1.128 12.289 1.00 87.06 92 LEU A CA 1
ATOM 748 C C . LEU A 1 92 ? -5.267 1.654 10.879 1.00 87.06 92 LEU A C 1
ATOM 750 O O . LEU A 1 92 ? -5.235 0.875 9.927 1.00 87.06 92 LEU A O 1
ATOM 754 N N . TYR A 1 93 ? -5.050 2.963 10.750 1.00 83.56 93 TYR A N 1
ATOM 755 C CA . TYR A 1 93 ? -4.783 3.634 9.474 1.00 83.56 93 TYR A CA 1
ATOM 756 C C . TYR A 1 93 ? -3.294 3.812 9.177 1.00 83.56 93 TYR A C 1
ATOM 758 O O . TYR A 1 93 ? -2.947 4.424 8.166 1.00 83.56 93 TYR A O 1
ATOM 766 N N . LYS A 1 94 ? -2.404 3.280 10.026 1.00 81.69 94 LYS A N 1
ATOM 767 C CA . LYS A 1 94 ? -0.965 3.346 9.776 1.00 81.69 94 LYS A CA 1
ATOM 768 C C . LYS A 1 94 ? -0.679 2.740 8.394 1.00 81.69 94 LYS A C 1
ATOM 770 O O . LYS A 1 94 ? -1.068 1.593 8.156 1.00 81.69 94 LYS A O 1
ATOM 775 N N . PRO A 1 95 ? -0.025 3.474 7.476 1.00 66.12 95 PRO A N 1
ATOM 776 C CA . PRO A 1 95 ? 0.315 2.924 6.177 1.00 66.12 95 PRO A CA 1
ATOM 777 C C . PRO A 1 95 ? 1.207 1.702 6.390 1.00 66.12 95 PRO A C 1
ATOM 779 O O . PRO A 1 95 ? 2.286 1.787 6.978 1.00 66.12 95 PRO A O 1
ATOM 782 N N . SER A 1 96 ? 0.726 0.542 5.944 1.00 60.03 96 SER A N 1
ATOM 783 C CA . SER A 1 96 ? 1.560 -0.638 5.786 1.00 60.03 96 SER A CA 1
ATOM 784 C C . SER A 1 96 ? 2.477 -0.345 4.607 1.00 60.03 96 SER A C 1
ATOM 786 O O . SER A 1 96 ? 2.077 -0.535 3.459 1.00 60.03 96 SER A O 1
ATOM 788 N N . VAL A 1 97 ? 3.667 0.184 4.877 1.00 54.38 97 VAL A N 1
ATOM 789 C CA . VAL A 1 97 ? 4.750 0.128 3.899 1.00 54.38 97 VAL A CA 1
ATOM 790 C C . VAL A 1 97 ? 5.003 -1.361 3.705 1.00 54.38 97 VAL A C 1
ATOM 792 O O . VAL A 1 97 ? 5.561 -2.016 4.586 1.00 54.38 97 VAL A O 1
ATOM 795 N N . SER A 1 98 ? 4.475 -1.939 2.627 1.00 49.59 98 SER A N 1
ATOM 796 C CA . SER A 1 98 ? 4.915 -3.253 2.188 1.00 49.59 98 SER A CA 1
ATOM 797 C C . SER A 1 98 ? 6.358 -3.058 1.766 1.00 49.59 98 SER A C 1
ATOM 799 O O . SER A 1 98 ? 6.633 -2.555 0.683 1.00 49.59 98 SER A O 1
ATOM 801 N N . VAL A 1 99 ? 7.275 -3.368 2.679 1.00 52.06 99 VAL A N 1
ATOM 802 C CA . VAL A 1 99 ? 8.694 -3.528 2.381 1.00 52.06 99 VAL A CA 1
ATOM 803 C C . VAL A 1 99 ? 8.798 -4.770 1.497 1.00 52.06 99 VAL A C 1
ATOM 805 O O . VAL A 1 99 ? 9.087 -5.863 1.966 1.00 52.06 99 VAL A O 1
ATOM 808 N N . THR A 1 100 ? 8.431 -4.624 0.231 1.00 53.88 100 THR A N 1
ATOM 809 C CA . THR A 1 100 ? 8.679 -5.606 -0.829 1.00 53.88 100 THR A CA 1
ATOM 810 C C . THR A 1 100 ? 9.557 -5.029 -1.933 1.00 53.88 100 THR A C 1
ATOM 812 O O . THR A 1 100 ? 9.916 -5.762 -2.838 1.00 53.88 100 THR A O 1
ATOM 815 N N . ASP A 1 101 ? 10.004 -3.776 -1.793 1.00 46.28 101 ASP A N 1
ATOM 816 C CA . ASP A 1 101 ? 10.857 -3.096 -2.777 1.00 46.28 101 ASP A CA 1
ATOM 817 C C . ASP A 1 101 ? 12.302 -2.909 -2.261 1.00 46.28 101 ASP A C 1
ATOM 819 O O . ASP A 1 101 ? 13.056 -2.093 -2.777 1.00 46.28 101 ASP A O 1
ATOM 823 N N . ALA A 1 102 ? 12.692 -3.632 -1.201 1.00 43.34 102 ALA A N 1
ATOM 824 C CA . ALA A 1 102 ? 14.024 -3.546 -0.582 1.00 43.34 102 ALA A CA 1
ATOM 825 C C . ALA A 1 102 ? 14.899 -4.794 -0.804 1.00 43.34 102 ALA A C 1
ATOM 827 O O . ALA A 1 102 ? 15.897 -4.971 -0.107 1.00 43.34 102 ALA A O 1
ATOM 828 N N . VAL A 1 103 ? 14.528 -5.668 -1.742 1.00 47.81 103 VAL A N 1
ATOM 829 C CA . VAL A 1 103 ? 15.359 -6.807 -2.154 1.00 47.81 103 VAL A CA 1
ATOM 830 C C . VAL A 1 103 ? 15.314 -6.923 -3.674 1.00 47.81 103 VAL A C 1
ATOM 832 O O . VAL A 1 103 ? 14.473 -7.632 -4.215 1.00 47.81 103 VAL A O 1
ATOM 835 N N . GLU A 1 104 ? 16.159 -6.130 -4.329 1.00 35.75 104 GLU A N 1
ATOM 836 C CA . GLU A 1 104 ? 17.187 -6.521 -5.319 1.00 35.75 104 GLU A CA 1
ATOM 837 C C . GLU A 1 104 ? 17.792 -5.277 -5.982 1.00 35.75 104 GLU A C 1
ATOM 839 O O . GLU A 1 104 ? 17.040 -4.468 -6.570 1.00 35.75 104 GLU A O 1
#